Protein AF-C0CM66-F1 (afdb_monomer)

Solvent-accessible surface area (backbone atoms only — not comparable to full-atom values): 5932 Å² total; per-residue (Å²): 136,84,79,84,61,65,49,78,57,100,90,44,81,41,62,77,90,65,87,73,81,82,74,81,65,72,75,77,71,69,77,81,58,77,82,72,68,66,76,70,72,64,87,68,74,75,48,72,68,62,53,66,75,44,51,68,67,55,52,49,49,52,26,53,76,70,74,40,87,74,89,58,84,52,60,71,54,36,48,52,52,47,61,71,63,64,127

Radius of gyration: 27.17 Å; Cα contacts (8 Å, |Δi|>4): 51; chains: 1; bounding box: 50×58×45 Å

Sequence (87 aa):
MKYDHKVKFGGVLYLAEEEVPNDEKEEQIMPFDDTDIAFEGSDEKYTYEDLSAMTVKDIRKLAEDNGIMITKVIKDEVIGEFLSQQI

Organism: Blautia hydrogenotrophica (strain DSM 10507 / JCM 14656 / S5a33) (NCBI:txid476272)

pLDDT: mean 71.29, std 16.27, range [47.5, 91.56]

Foldseek 3Di:
DDPQDWDDDPNDTDTPPDPDPPPPPPPPPPPPPVVPPPPCPPLPQDDLVNLVVDDLVVLCVVCVVQVHDAPDDDSVSSSVSSSVPSD

Mean predicted aligned error: 17.68 Å

Structure (mmCIF, N/CA/C/O backbone):
data_AF-C0CM66-F1
#
_entry.id   AF-C0CM66-F1
#
loop_
_atom_site.group_PDB
_atom_site.id
_atom_site.type_symbol
_atom_site.label_atom_id
_atom_site.label_alt_id
_atom_site.label_comp_id
_atom_site.label_asym_id
_atom_site.label_entity_id
_atom_site.label_seq_id
_atom_site.pdbx_PDB_ins_code
_atom_site.Cartn_x
_atom_site.Cartn_y
_atom_site.Cartn_z
_atom_site.occupancy
_atom_site.B_iso_or_equiv
_atom_site.auth_seq_id
_atom_site.auth_comp_id
_atom_site.auth_asym_id
_atom_site.auth_atom_id
_atom_site.pdbx_PDB_model_num
ATOM 1 N N . MET A 1 1 ? 36.812 -40.719 -28.390 1.00 47.50 1 MET A N 1
ATOM 2 C CA . MET A 1 1 ? 37.062 -39.523 -27.560 1.00 47.50 1 MET A CA 1
ATOM 3 C C . MET A 1 1 ? 36.396 -39.789 -26.221 1.00 47.50 1 MET A C 1
ATOM 5 O O . MET A 1 1 ? 35.189 -39.984 -26.217 1.00 47.50 1 MET A O 1
ATOM 9 N N . LYS A 1 2 ? 37.163 -39.974 -25.140 1.00 49.28 2 LYS A N 1
ATOM 10 C CA . LYS A 1 2 ? 36.596 -40.193 -23.802 1.00 49.28 2 LYS A CA 1
ATOM 11 C C . LYS A 1 2 ? 36.356 -38.813 -23.200 1.00 49.28 2 LYS A C 1
ATOM 13 O O . LYS A 1 2 ? 37.307 -38.055 -23.051 1.00 49.28 2 LYS A O 1
ATOM 18 N N . TYR A 1 3 ? 35.100 -38.453 -22.978 1.00 49.59 3 TYR A N 1
ATOM 19 C CA . TYR A 1 3 ? 34.776 -37.232 -22.254 1.00 49.59 3 TYR A CA 1
ATOM 20 C C . TYR A 1 3 ? 34.992 -37.537 -20.772 1.00 49.59 3 TYR A C 1
ATOM 22 O O . TYR A 1 3 ? 34.218 -38.297 -20.194 1.00 49.59 3 TYR A O 1
ATOM 30 N N . ASP A 1 4 ? 36.066 -37.003 -20.188 1.00 52.97 4 ASP A N 1
ATOM 31 C CA . ASP A 1 4 ? 36.287 -37.020 -18.740 1.00 52.97 4 ASP A CA 1
ATOM 32 C C . ASP A 1 4 ? 35.209 -36.142 -18.086 1.00 52.97 4 ASP A C 1
ATOM 34 O O . ASP A 1 4 ? 35.400 -34.942 -17.878 1.00 52.97 4 ASP A O 1
ATOM 38 N N . HIS A 1 5 ? 34.034 -36.712 -17.817 1.00 56.59 5 HIS A N 1
ATOM 39 C CA . HIS A 1 5 ? 32.994 -36.035 -17.050 1.00 56.59 5 HIS A CA 1
ATOM 40 C C . HIS A 1 5 ? 33.453 -35.940 -15.590 1.00 56.59 5 HIS A C 1
ATOM 42 O O . HIS A 1 5 ? 33.321 -36.882 -14.812 1.00 56.59 5 HIS A O 1
ATOM 48 N N . LYS A 1 6 ? 34.034 -34.791 -15.236 1.00 60.50 6 LYS A N 1
ATOM 49 C CA . LYS A 1 6 ? 34.357 -34.414 -13.856 1.00 60.50 6 LYS A CA 1
ATOM 50 C C . LYS A 1 6 ? 33.204 -33.602 -13.281 1.00 60.50 6 LYS A C 1
ATOM 52 O O . LYS A 1 6 ? 32.771 -32.633 -13.905 1.00 60.50 6 LYS A O 1
ATOM 57 N N . VAL A 1 7 ? 32.735 -33.964 -12.093 1.00 60.91 7 VAL A N 1
ATOM 58 C CA . VAL A 1 7 ? 31.664 -33.254 -11.380 1.00 60.91 7 VAL A CA 1
ATOM 59 C C . VAL A 1 7 ? 32.280 -32.512 -10.196 1.00 60.91 7 VAL A C 1
ATOM 61 O O . VAL A 1 7 ? 33.122 -33.059 -9.486 1.00 60.91 7 VAL A O 1
ATOM 64 N N . LYS A 1 8 ? 31.908 -31.244 -9.995 1.00 56.03 8 LYS A N 1
ATOM 65 C CA . LYS A 1 8 ? 32.400 -30.429 -8.875 1.00 56.03 8 LYS A CA 1
ATOM 66 C C . LYS A 1 8 ? 31.349 -30.396 -7.768 1.00 56.03 8 LYS A C 1
ATOM 68 O O . LYS A 1 8 ? 30.261 -29.875 -7.997 1.00 56.03 8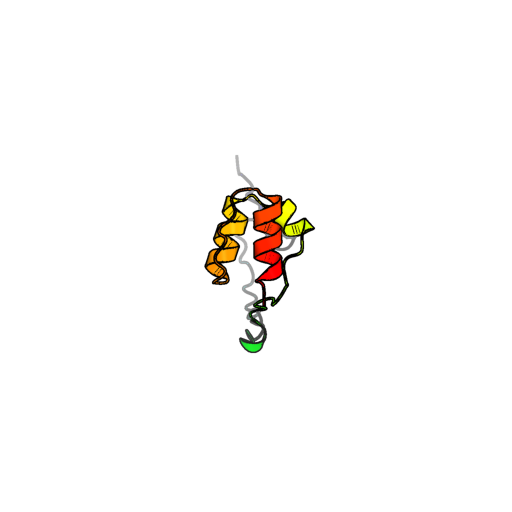 LYS A O 1
ATOM 73 N N . PHE A 1 9 ? 31.689 -30.885 -6.577 1.00 53.56 9 PHE A N 1
ATOM 74 C CA . PHE A 1 9 ? 30.828 -30.836 -5.390 1.00 53.56 9 PHE A CA 1
ATOM 75 C C . PHE A 1 9 ? 31.637 -30.327 -4.190 1.00 53.56 9 PHE A C 1
ATOM 77 O O . PHE A 1 9 ? 32.779 -30.739 -3.994 1.00 53.56 9 PHE A O 1
ATOM 84 N N . GLY A 1 10 ? 31.102 -29.363 -3.433 1.00 58.66 10 GLY A N 1
ATOM 85 C CA . GLY A 1 10 ? 31.780 -28.810 -2.247 1.00 58.66 10 GLY A CA 1
ATOM 86 C C . GLY A 1 10 ? 33.171 -28.198 -2.497 1.00 58.66 10 GLY A C 1
ATOM 87 O O . GLY A 1 10 ? 33.980 -28.118 -1.583 1.00 58.66 10 GLY A O 1
ATOM 88 N N . GLY A 1 11 ? 33.486 -27.796 -3.736 1.00 62.31 11 GLY A N 1
ATOM 89 C CA . GLY A 1 11 ? 34.798 -27.246 -4.106 1.00 62.31 11 GLY A CA 1
ATOM 90 C C . GLY A 1 11 ? 35.826 -28.271 -4.602 1.00 62.31 11 GLY A C 1
ATOM 91 O O . GLY A 1 11 ? 36.850 -27.861 -5.147 1.00 62.31 11 GLY A O 1
ATOM 92 N N . VAL A 1 12 ? 35.530 -29.570 -4.515 1.00 56.81 12 VAL A N 1
ATOM 93 C CA . VAL A 1 12 ? 36.412 -30.671 -4.935 1.00 56.81 12 VAL A CA 1
ATOM 94 C C . VAL A 1 12 ? 35.893 -31.297 -6.238 1.00 56.81 12 VAL A C 1
ATOM 96 O O . VAL A 1 12 ? 34.687 -31.327 -6.487 1.00 56.81 12 VAL A O 1
ATOM 99 N N . LEU A 1 13 ? 36.809 -31.721 -7.116 1.00 56.91 13 LEU A N 1
ATOM 100 C CA . LEU A 1 13 ? 36.495 -32.356 -8.401 1.00 56.91 13 LEU A CA 1
ATOM 101 C C . LEU A 1 13 ? 36.537 -33.878 -8.258 1.00 56.91 13 LEU A C 1
ATOM 103 O O . LEU A 1 13 ? 37.583 -34.418 -7.907 1.00 56.91 13 LEU A O 1
ATOM 107 N N . TYR A 1 14 ? 35.441 -34.545 -8.610 1.00 58.62 14 TYR A N 1
ATOM 108 C CA . TYR A 1 14 ? 35.313 -36.001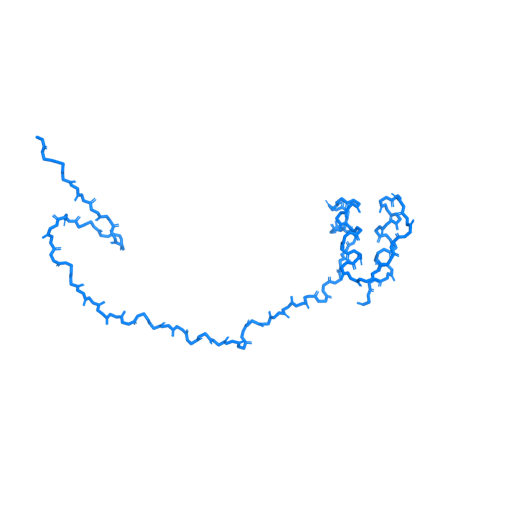 -8.598 1.00 58.62 14 TYR A CA 1
ATOM 109 C C . TYR A 1 14 ? 35.188 -36.539 -10.027 1.00 58.62 14 TYR A C 1
ATOM 111 O O . TYR A 1 14 ? 34.561 -35.909 -10.887 1.00 58.62 14 TYR A O 1
ATOM 119 N N . LEU A 1 15 ? 35.810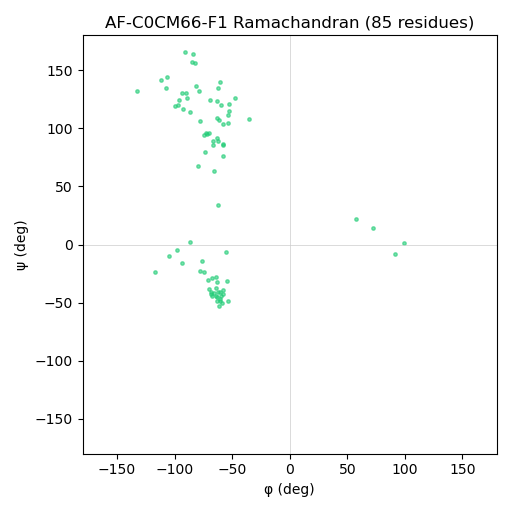 -37.689 -10.295 1.00 57.47 15 LEU A N 1
ATOM 120 C CA . LEU A 1 15 ? 35.620 -38.443 -11.535 1.00 57.47 15 LEU A CA 1
ATOM 121 C C . LEU A 1 15 ? 34.338 -39.276 -11.407 1.00 57.47 15 LEU A C 1
ATOM 123 O O . LEU A 1 15 ? 34.088 -39.867 -10.359 1.00 57.47 15 LEU A O 1
ATOM 127 N N . ALA A 1 16 ? 33.512 -39.311 -12.454 1.00 54.22 16 ALA A N 1
ATOM 128 C CA . ALA A 1 16 ? 32.361 -40.210 -12.477 1.00 54.22 16 ALA A CA 1
ATOM 129 C C . ALA A 1 16 ? 32.846 -41.675 -12.404 1.00 54.22 16 ALA A C 1
ATOM 131 O O . ALA A 1 16 ? 33.769 -42.016 -13.139 1.00 54.22 16 ALA A O 1
ATOM 132 N N . GLU A 1 17 ? 32.202 -42.495 -11.557 1.00 54.84 17 GLU A N 1
ATOM 133 C CA . GLU A 1 17 ? 32.472 -43.925 -11.244 1.00 54.84 17 GLU A CA 1
ATOM 134 C C . GLU A 1 17 ? 33.263 -44.232 -9.951 1.00 54.84 17 GLU A C 1
ATOM 136 O O . GLU A 1 17 ? 33.458 -45.404 -9.635 1.00 54.84 17 GLU A O 1
ATOM 141 N N . GLU A 1 18 ? 33.651 -43.236 -9.149 1.00 49.78 18 GLU A N 1
ATOM 142 C CA . GLU A 1 18 ? 34.216 -43.477 -7.808 1.00 49.78 18 GLU A CA 1
ATOM 143 C C . GLU A 1 18 ? 33.098 -43.515 -6.745 1.00 49.78 18 GLU A C 1
ATOM 145 O O . GLU A 1 18 ? 32.234 -42.633 -6.723 1.00 49.78 18 GLU A O 1
ATOM 150 N N . GLU A 1 19 ? 33.074 -44.549 -5.889 1.00 52.69 19 GLU A N 1
ATOM 151 C CA . GLU A 1 19 ? 32.119 -44.654 -4.776 1.00 52.69 19 GLU A CA 1
ATOM 152 C C . GLU A 1 19 ? 32.324 -43.471 -3.823 1.00 52.69 19 GLU A C 1
ATOM 154 O O . GLU A 1 19 ? 33.315 -43.391 -3.097 1.00 52.69 19 GLU A O 1
ATOM 159 N N . VAL A 1 20 ? 31.387 -42.521 -3.846 1.00 61.34 20 VAL A N 1
ATOM 160 C CA . VAL A 1 20 ? 31.393 -41.391 -2.918 1.00 61.34 20 VAL A CA 1
ATOM 161 C C . VAL A 1 20 ? 31.071 -41.944 -1.527 1.00 61.34 20 VAL A C 1
ATOM 163 O O . VAL A 1 20 ? 30.032 -42.594 -1.377 1.00 61.34 20 VAL A O 1
ATOM 166 N N . PRO A 1 21 ? 31.915 -41.721 -0.504 1.00 57.91 21 PRO A N 1
ATOM 167 C CA . PRO A 1 21 ? 31.590 -42.136 0.852 1.00 57.91 21 PRO A CA 1
ATOM 168 C C . PRO A 1 21 ? 30.300 -41.435 1.288 1.00 57.91 21 PRO A C 1
ATOM 170 O O . PRO A 1 21 ? 30.222 -40.206 1.294 1.00 57.91 21 PRO A O 1
ATOM 173 N N . ASN A 1 22 ? 29.280 -42.230 1.619 1.00 55.44 22 ASN A N 1
ATOM 174 C CA . ASN A 1 22 ? 28.031 -41.745 2.193 1.00 55.44 22 ASN A CA 1
ATOM 175 C C . ASN A 1 22 ? 28.305 -41.361 3.653 1.00 55.44 22 ASN A C 1
ATOM 177 O O . ASN A 1 22 ? 28.060 -42.142 4.571 1.00 55.44 22 ASN A O 1
ATOM 181 N N . ASP A 1 23 ? 28.891 -40.183 3.861 1.00 56.25 23 ASP A N 1
ATOM 182 C CA . ASP A 1 23 ? 28.867 -39.529 5.164 1.00 56.25 23 ASP A CA 1
ATOM 183 C C . ASP A 1 23 ? 27.405 -39.146 5.422 1.00 56.25 23 ASP A C 1
ATOM 185 O O . ASP A 1 23 ? 26.956 -38.057 5.066 1.00 56.25 23 ASP A O 1
ATOM 189 N N . GLU A 1 24 ? 26.650 -40.059 6.039 1.00 57.75 24 GLU A N 1
ATOM 190 C CA . GLU A 1 24 ? 25.381 -39.771 6.711 1.00 57.75 24 GLU A CA 1
ATOM 191 C C . GLU A 1 24 ? 25.663 -38.874 7.923 1.00 57.75 24 GLU A C 1
ATOM 193 O O . GLU A 1 24 ? 25.466 -39.233 9.081 1.00 57.75 24 GLU A O 1
ATOM 198 N N . LYS A 1 25 ? 26.174 -37.670 7.671 1.00 55.78 25 LYS A N 1
ATOM 199 C CA . LYS A 1 25 ? 25.949 -36.569 8.586 1.00 55.78 25 LYS A CA 1
ATOM 200 C C . LYS A 1 25 ? 24.512 -36.187 8.340 1.00 55.78 25 LYS A C 1
ATOM 202 O O . LYS A 1 25 ? 24.233 -35.456 7.394 1.00 55.78 25 LYS A O 1
ATOM 207 N N . GLU A 1 26 ? 23.627 -36.758 9.156 1.00 55.22 26 GLU A N 1
ATOM 208 C CA . GLU A 1 26 ? 22.314 -36.190 9.427 1.00 55.22 26 GLU A CA 1
ATOM 209 C C . GLU A 1 26 ? 22.505 -34.678 9.427 1.00 55.22 26 GLU A C 1
ATOM 211 O O . GLU A 1 26 ? 23.207 -34.133 10.288 1.00 55.22 26 GLU A O 1
ATOM 216 N N . GLU A 1 27 ? 22.003 -34.017 8.379 1.00 51.69 27 GLU A N 1
ATOM 217 C CA . GLU A 1 27 ? 21.900 -32.575 8.392 1.00 51.69 27 GLU A CA 1
A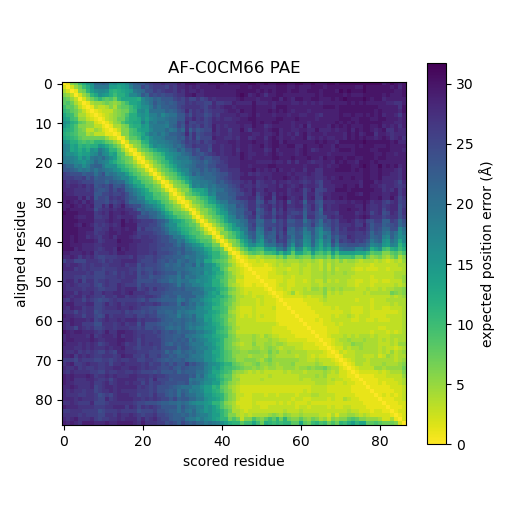TOM 218 C C . GLU A 1 27 ? 21.140 -32.298 9.670 1.00 51.69 27 GLU A C 1
ATOM 220 O O . GLU A 1 27 ? 20.001 -32.743 9.833 1.00 51.69 27 GLU A O 1
ATOM 225 N N . GLN A 1 28 ? 21.839 -31.700 10.630 1.00 51.72 28 GLN A N 1
ATOM 226 C CA . GLN A 1 28 ? 21.254 -31.265 11.872 1.00 51.72 28 GLN A CA 1
ATOM 227 C C . GLN A 1 28 ? 20.238 -30.219 11.444 1.00 51.72 28 GLN A C 1
ATOM 229 O O . GLN A 1 28 ? 20.574 -29.052 11.257 1.00 51.72 28 GLN A O 1
ATOM 234 N N . ILE A 1 29 ? 19.022 -30.694 11.168 1.00 55.72 29 ILE A N 1
ATOM 235 C CA . ILE A 1 29 ? 17.844 -29.891 10.951 1.00 55.72 29 ILE A CA 1
ATOM 236 C C . ILE A 1 29 ? 17.801 -29.028 12.192 1.00 55.72 29 ILE A C 1
ATOM 238 O O . ILE A 1 29 ? 17.565 -29.507 13.304 1.00 55.72 29 ILE A O 1
ATOM 242 N N . MET A 1 30 ? 18.188 -27.767 12.011 1.00 55.59 30 MET A N 1
ATOM 243 C CA . MET A 1 30 ? 17.963 -26.752 13.020 1.00 55.59 30 MET A CA 1
ATOM 244 C C . MET A 1 30 ? 16.501 -26.948 13.420 1.00 55.59 30 MET A C 1
ATOM 246 O O . MET A 1 30 ? 15.675 -27.076 12.508 1.00 55.59 30 MET A O 1
ATOM 250 N N . PRO A 1 31 ? 16.182 -27.126 14.716 1.00 61.50 31 PRO A N 1
ATOM 251 C CA . PRO A 1 31 ? 14.794 -27.276 15.108 1.00 61.50 31 PRO A CA 1
ATOM 252 C C . PRO A 1 31 ? 14.086 -26.068 14.507 1.00 61.50 31 PRO A C 1
ATOM 254 O O . PRO A 1 31 ? 14.473 -24.938 14.798 1.00 61.50 31 PRO A O 1
ATOM 257 N N . PHE A 1 32 ? 13.173 -26.312 13.565 1.00 52.62 32 PHE A N 1
ATOM 258 C CA . PHE A 1 32 ? 12.302 -25.274 13.048 1.00 52.62 32 PHE A CA 1
ATOM 259 C C . PHE A 1 32 ? 11.483 -24.845 14.255 1.00 52.62 32 PHE A C 1
ATOM 261 O O . PHE A 1 32 ? 10.512 -25.498 14.633 1.00 52.62 32 PHE A O 1
ATOM 268 N N . ASP A 1 33 ? 11.994 -23.842 14.953 1.00 55.47 33 ASP A N 1
ATOM 269 C CA . ASP A 1 33 ? 11.291 -23.200 16.028 1.00 55.47 33 ASP A CA 1
ATOM 270 C C . ASP A 1 33 ? 10.215 -22.371 15.332 1.00 55.47 33 ASP A C 1
ATOM 272 O O . ASP A 1 33 ? 10.475 -21.277 14.831 1.00 55.47 33 ASP A O 1
ATOM 276 N N . ASP A 1 34 ? 9.003 -22.928 15.232 1.00 57.38 34 ASP A N 1
ATOM 277 C CA . ASP A 1 34 ? 7.811 -22.234 14.717 1.00 57.38 34 ASP A CA 1
ATOM 278 C C . ASP A 1 34 ? 7.531 -20.924 15.493 1.00 57.38 34 ASP A C 1
ATOM 280 O O . ASP A 1 34 ? 6.660 -20.142 15.116 1.00 57.38 34 ASP A O 1
ATOM 284 N N . THR A 1 35 ? 8.279 -20.666 16.569 1.00 56.16 35 THR A N 1
ATOM 285 C CA . THR A 1 35 ? 8.253 -19.447 17.375 1.00 56.16 35 THR A CA 1
ATOM 286 C C . THR A 1 35 ? 8.973 -18.251 16.722 1.00 56.16 35 THR A C 1
ATOM 288 O O . THR A 1 35 ? 8.727 -17.123 17.145 1.00 56.16 35 THR A O 1
ATOM 291 N N . ASP A 1 36 ? 9.786 -18.456 15.672 1.00 54.88 36 ASP A N 1
ATOM 292 C CA . ASP A 1 36 ? 10.513 -17.380 14.963 1.00 54.88 36 ASP A CA 1
ATOM 293 C C . ASP A 1 36 ? 9.828 -16.882 13.679 1.00 54.88 36 ASP A C 1
ATOM 295 O O . ASP A 1 36 ? 10.252 -15.875 13.106 1.00 54.88 36 ASP A O 1
ATOM 299 N N . ILE A 1 37 ? 8.720 -17.494 13.237 1.00 57.78 37 ILE A N 1
ATOM 300 C CA . ILE A 1 37 ? 7.813 -16.811 12.300 1.00 57.78 37 ILE A CA 1
ATOM 301 C C . ILE A 1 37 ? 6.964 -15.853 13.135 1.00 57.78 37 ILE A C 1
ATOM 303 O O . ILE A 1 37 ? 5.750 -15.998 13.289 1.00 57.78 37 ILE A O 1
ATOM 307 N N . ALA A 1 38 ? 7.621 -14.833 13.686 1.00 53.03 38 ALA A N 1
ATOM 308 C CA . ALA A 1 38 ? 6.942 -13.582 13.910 1.00 53.03 38 ALA A CA 1
ATOM 309 C C . ALA A 1 38 ? 6.459 -13.151 12.523 1.00 53.03 38 ALA A C 1
ATOM 311 O O . ALA A 1 38 ? 7.234 -12.705 11.679 1.00 53.03 38 ALA A O 1
ATOM 312 N N . PHE A 1 39 ? 5.164 -13.321 12.263 1.00 54.47 39 PHE A N 1
ATOM 313 C CA . PHE A 1 39 ? 4.480 -12.387 11.393 1.00 54.47 39 PHE A CA 1
ATOM 314 C C . PHE A 1 39 ? 4.690 -11.031 12.072 1.00 54.47 39 PHE A C 1
ATOM 316 O O . PHE A 1 39 ? 3.882 -10.610 12.898 1.00 54.47 39 PHE A O 1
ATOM 323 N N . GLU A 1 40 ? 5.811 -10.370 11.769 1.00 53.56 40 GLU A N 1
ATOM 324 C CA . GLU A 1 40 ? 5.852 -8.922 11.677 1.00 53.56 40 GLU A CA 1
ATOM 325 C C . GLU A 1 40 ? 4.802 -8.595 10.612 1.00 53.56 40 GLU A C 1
ATOM 327 O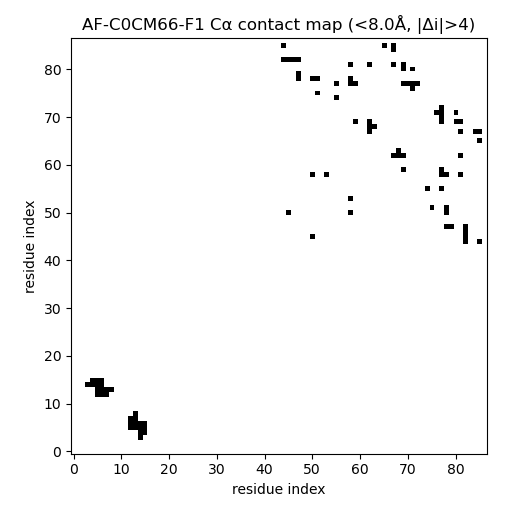 O . GLU A 1 40 ? 5.091 -8.323 9.451 1.00 53.56 40 GLU A O 1
ATOM 332 N N . GLY A 1 41 ? 3.528 -8.671 11.012 1.00 50.38 41 GLY A N 1
ATOM 333 C CA . GLY A 1 41 ? 2.560 -7.689 10.595 1.00 50.38 41 GLY A CA 1
ATOM 334 C C . GLY A 1 41 ? 3.170 -6.411 11.103 1.00 50.38 41 GLY A C 1
ATOM 335 O O . GLY A 1 41 ? 2.996 -6.054 12.265 1.00 50.38 41 GLY A O 1
ATOM 336 N N . SER A 1 42 ? 4.056 -5.848 10.291 1.00 52.81 42 SER A N 1
ATOM 337 C CA . SER A 1 42 ? 4.661 -4.600 10.623 1.00 52.81 42 SER A CA 1
ATOM 338 C C . SER A 1 42 ? 3.479 -3.648 10.644 1.00 52.81 42 SER A C 1
ATOM 340 O O . SER A 1 42 ? 2.907 -3.301 9.613 1.00 52.81 42 SER A O 1
ATOM 342 N N . ASP A 1 43 ? 3.109 -3.207 11.842 1.00 58.97 43 ASP A N 1
ATOM 343 C CA . ASP A 1 43 ? 2.392 -1.954 12.059 1.00 58.97 43 ASP A CA 1
ATOM 344 C C . ASP A 1 43 ? 3.280 -0.769 11.584 1.00 58.97 43 ASP A C 1
ATOM 346 O O . ASP A 1 43 ? 3.323 0.306 12.187 1.00 58.97 43 ASP A O 1
ATOM 350 N N . GLU A 1 44 ? 4.074 -0.972 10.523 1.00 67.50 44 GLU A N 1
ATOM 351 C CA . GLU A 1 44 ? 4.874 0.016 9.837 1.00 67.50 44 GLU A CA 1
ATOM 352 C C . GLU A 1 44 ? 3.899 0.893 9.078 1.00 67.50 44 GLU A C 1
ATOM 354 O O . GLU A 1 44 ? 3.442 0.609 7.970 1.00 67.50 44 GLU A O 1
ATOM 359 N N . LYS A 1 45 ? 3.563 1.995 9.739 1.00 78.62 45 LYS A N 1
ATOM 360 C CA . LYS A 1 45 ? 2.871 3.111 9.122 1.00 78.62 45 LYS A CA 1
ATOM 361 C C . LYS A 1 45 ? 3.641 3.532 7.883 1.00 78.62 45 LYS A C 1
ATOM 363 O O . LYS A 1 45 ? 4.807 3.920 7.972 1.00 78.62 45 LYS A O 1
ATOM 368 N N . TYR A 1 46 ? 2.972 3.482 6.741 1.00 84.62 46 TYR A N 1
ATOM 369 C CA . TYR A 1 46 ? 3.545 3.961 5.497 1.00 84.62 46 TYR A CA 1
ATOM 370 C C . TYR A 1 46 ? 3.875 5.446 5.633 1.00 84.62 46 TYR A C 1
ATOM 372 O O . TYR A 1 46 ? 3.101 6.225 6.203 1.00 84.62 46 TYR A O 1
ATOM 380 N N . THR A 1 47 ? 5.017 5.860 5.091 1.00 87.56 47 THR A N 1
ATOM 381 C CA . THR A 1 47 ? 5.363 7.277 5.012 1.00 87.56 47 THR A CA 1
ATOM 382 C C . THR A 1 47 ? 4.870 7.884 3.701 1.00 87.56 47 THR A C 1
ATOM 384 O O . THR A 1 47 ? 4.514 7.192 2.744 1.00 87.56 47 THR A O 1
ATOM 387 N N . TYR A 1 48 ? 4.860 9.217 3.633 1.00 88.19 48 TYR A N 1
ATOM 388 C CA . TYR A 1 48 ? 4.563 9.910 2.380 1.00 88.19 48 TYR A CA 1
ATOM 389 C C . TYR A 1 48 ? 5.532 9.505 1.267 1.00 88.19 48 TYR A C 1
ATOM 391 O O . TYR A 1 48 ? 5.108 9.349 0.128 1.00 88.19 48 TYR A O 1
ATOM 399 N N . GLU A 1 49 ? 6.816 9.326 1.581 1.00 87.12 49 GLU A N 1
ATOM 400 C CA . GLU A 1 49 ? 7.835 8.974 0.592 1.00 87.12 49 GLU A CA 1
ATOM 401 C C . GLU A 1 49 ? 7.557 7.593 -0.012 1.00 87.12 49 GLU A C 1
ATOM 403 O O . GLU A 1 49 ? 7.526 7.473 -1.241 1.00 87.12 49 GLU A O 1
ATOM 408 N N . ASP A 1 50 ? 7.212 6.610 0.823 1.00 86.94 50 ASP A N 1
ATOM 409 C CA . ASP A 1 50 ? 6.861 5.250 0.392 1.00 86.94 50 ASP A CA 1
ATOM 410 C C . ASP A 1 50 ? 5.647 5.255 -0.539 1.00 86.94 50 ASP A C 1
ATOM 412 O O . ASP A 1 50 ? 5.673 4.697 -1.638 1.00 86.94 50 ASP A O 1
ATOM 416 N N . LEU A 1 51 ? 4.588 5.964 -0.142 1.00 88.19 51 LEU A N 1
ATOM 417 C CA . LEU A 1 51 ? 3.367 6.060 -0.940 1.00 88.19 51 LEU A CA 1
ATOM 418 C C . LEU A 1 51 ? 3.577 6.916 -2.197 1.00 88.19 51 LEU A C 1
ATOM 420 O O . LEU A 1 51 ? 2.974 6.658 -3.238 1.00 88.19 51 LEU A O 1
ATOM 424 N N . SER A 1 52 ? 4.461 7.914 -2.152 1.00 88.06 52 SER A N 1
ATOM 425 C CA . SER A 1 52 ? 4.806 8.725 -3.322 1.00 88.06 52 SER A CA 1
ATOM 426 C C . SER A 1 52 ? 5.566 7.918 -4.379 1.00 88.06 52 SER A C 1
ATOM 428 O O . SER A 1 52 ? 5.40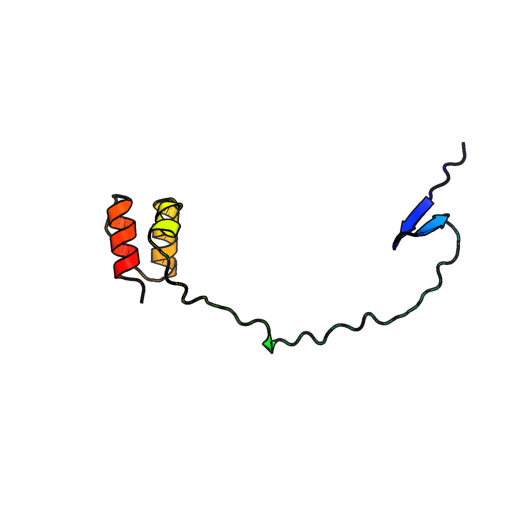5 8.193 -5.572 1.00 88.06 52 SER A O 1
ATOM 430 N N . ALA A 1 53 ? 6.322 6.893 -3.975 1.00 89.88 53 ALA A N 1
ATOM 431 C CA . ALA A 1 53 ? 6.993 5.969 -4.885 1.00 89.88 53 ALA A CA 1
ATOM 432 C C . ALA A 1 53 ? 6.014 4.977 -5.543 1.00 89.88 53 ALA A C 1
ATOM 434 O O . ALA A 1 53 ? 6.270 4.490 -6.645 1.00 89.88 53 ALA A O 1
ATOM 435 N N . MET A 1 54 ? 4.865 4.725 -4.912 1.00 87.12 54 MET A N 1
ATOM 436 C CA . MET A 1 54 ? 3.821 3.828 -5.409 1.00 87.12 54 MET A CA 1
ATOM 437 C C . MET A 1 54 ? 2.867 4.504 -6.403 1.00 87.12 54 MET A C 1
ATOM 439 O O . MET A 1 54 ? 2.789 5.734 -6.537 1.00 87.12 54 MET A O 1
ATOM 443 N N . THR A 1 55 ? 2.105 3.701 -7.146 1.00 90.00 55 THR A N 1
ATOM 444 C CA . THR A 1 55 ? 1.044 4.235 -8.006 1.00 90.00 55 THR A CA 1
ATOM 445 C C . THR A 1 55 ? -0.248 4.441 -7.218 1.00 90.00 55 THR A C 1
ATOM 447 O O . THR A 1 55 ? -0.502 3.769 -6.225 1.00 90.00 55 THR A O 1
ATOM 450 N N . VAL A 1 56 ? -1.128 5.328 -7.697 1.00 88.69 56 VAL A N 1
ATOM 451 C CA . VAL A 1 56 ? -2.459 5.542 -7.088 1.00 88.69 56 VAL A CA 1
ATOM 452 C C . VAL A 1 56 ? -3.256 4.238 -6.979 1.00 88.69 56 VAL A C 1
ATOM 454 O O . VAL A 1 56 ? -4.039 4.073 -6.050 1.00 88.69 56 VAL A O 1
ATOM 457 N N . LYS A 1 57 ? -3.056 3.302 -7.916 1.00 89.31 57 LYS A N 1
ATOM 458 C CA . LYS A 1 57 ? -3.706 1.988 -7.877 1.00 89.31 57 LYS A CA 1
ATOM 459 C C . LYS A 1 57 ? -3.202 1.148 -6.709 1.00 89.31 57 LYS A C 1
ATOM 461 O O . LYS A 1 57 ? -4.019 0.561 -6.011 1.00 89.31 57 LYS A O 1
ATOM 466 N N . ASP A 1 58 ? -1.892 1.130 -6.493 1.00 89.50 58 ASP A N 1
ATOM 467 C CA . ASP A 1 58 ? -1.277 0.354 -5.415 1.00 89.50 58 ASP A CA 1
ATOM 468 C C . ASP A 1 58 ? -1.652 0.934 -4.050 1.00 89.50 58 ASP A C 1
ATOM 470 O O . ASP A 1 58 ? -2.053 0.189 -3.167 1.00 89.50 58 ASP A O 1
ATOM 474 N N . ILE A 1 59 ? -1.642 2.264 -3.910 1.00 89.38 59 ILE A N 1
ATOM 475 C CA . ILE A 1 59 ? -2.048 2.950 -2.673 1.00 89.38 59 ILE A CA 1
ATOM 476 C C . ILE A 1 59 ? -3.519 2.673 -2.351 1.00 89.38 59 ILE A C 1
ATOM 478 O O . ILE A 1 59 ? -3.864 2.446 -1.200 1.00 89.38 59 ILE A O 1
ATOM 482 N N . ARG A 1 60 ? -4.401 2.662 -3.359 1.00 88.38 60 ARG A N 1
ATOM 483 C CA . ARG A 1 60 ? -5.815 2.309 -3.158 1.00 88.38 60 ARG A CA 1
ATOM 484 C C . ARG A 1 60 ? -5.992 0.863 -2.739 1.00 88.38 60 ARG A C 1
ATOM 486 O O . ARG A 1 60 ? -6.785 0.599 -1.849 1.00 88.38 60 ARG A O 1
ATOM 493 N N . LYS A 1 61 ? -5.246 -0.049 -3.357 1.00 89.44 61 LYS A N 1
ATOM 494 C CA . LYS A 1 61 ? -5.280 -1.458 -2.982 1.00 89.44 61 LYS A CA 1
ATOM 495 C C . LYS A 1 61 ? -4.791 -1.649 -1.546 1.00 89.44 61 LYS A 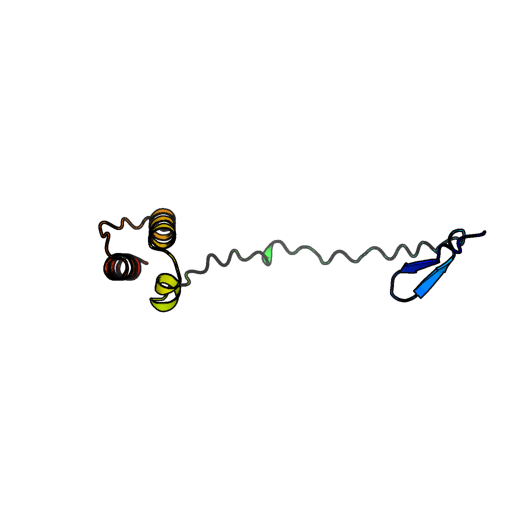C 1
ATOM 497 O O . LYS A 1 61 ? -5.466 -2.300 -0.768 1.00 89.44 61 LYS A O 1
ATOM 502 N N . LEU A 1 62 ? -3.693 -0.991 -1.177 1.00 87.75 62 LEU A N 1
ATOM 503 C CA . LEU A 1 62 ? -3.211 -0.943 0.201 1.00 87.75 62 LEU A CA 1
ATOM 504 C C . LEU A 1 62 ? -4.264 -0.365 1.145 1.00 87.75 62 LEU A C 1
ATOM 506 O O . LEU A 1 62 ? -4.460 -0.901 2.227 1.00 87.75 62 LEU A O 1
ATOM 510 N N . ALA A 1 63 ? -4.959 0.701 0.749 1.00 87.81 63 ALA A N 1
ATOM 511 C CA . ALA A 1 63 ? -6.044 1.272 1.538 1.00 87.81 63 ALA A CA 1
ATOM 512 C C . ALA A 1 63 ? -7.149 0.245 1.783 1.00 87.81 63 ALA A C 1
ATOM 514 O O . ALA A 1 63 ? -7.514 0.016 2.928 1.00 87.81 63 ALA A O 1
ATOM 515 N N . GLU A 1 64 ? -7.618 -0.415 0.726 1.00 87.94 64 GLU A N 1
ATOM 516 C CA . GLU A 1 64 ? -8.640 -1.460 0.796 1.00 87.94 64 GLU A CA 1
ATOM 517 C C . GLU A 1 64 ? -8.195 -2.635 1.679 1.00 87.94 64 GLU A C 1
ATOM 519 O O . GLU A 1 64 ? -8.964 -3.071 2.535 1.00 87.94 64 GLU A O 1
ATOM 524 N N . ASP A 1 65 ? -6.945 -3.084 1.533 1.00 86.31 65 ASP A N 1
ATOM 525 C CA . ASP A 1 65 ? -6.344 -4.153 2.339 1.00 86.31 65 ASP A CA 1
ATOM 526 C C . ASP A 1 65 ? -6.247 -3.754 3.829 1.00 86.31 65 ASP A C 1
ATOM 528 O O . ASP A 1 65 ? -6.426 -4.594 4.710 1.00 86.31 65 ASP A O 1
ATOM 532 N N . ASN A 1 66 ? -6.047 -2.462 4.118 1.00 83.31 66 ASN A N 1
ATOM 533 C CA . ASN A 1 66 ? -6.052 -1.883 5.468 1.00 83.31 66 ASN A CA 1
ATOM 534 C C . ASN A 1 66 ? -7.459 -1.466 5.956 1.00 83.31 66 ASN A C 1
ATOM 536 O O . ASN A 1 66 ? -7.599 -0.907 7.043 1.00 83.31 66 ASN A O 1
ATOM 540 N N . GLY A 1 67 ? -8.518 -1.701 5.171 1.00 84.44 67 GLY A N 1
ATOM 541 C CA . GLY A 1 67 ? -9.893 -1.306 5.511 1.00 84.44 67 GLY A CA 1
ATOM 542 C C . GLY A 1 67 ? -10.174 0.203 5.429 1.00 84.44 67 GLY A C 1
ATOM 543 O O . GLY A 1 67 ? -11.205 0.669 5.916 1.00 84.44 67 GLY A O 1
ATOM 544 N N . ILE A 1 68 ? -9.281 0.969 4.805 1.00 87.69 68 ILE A N 1
ATOM 545 C CA . ILE A 1 68 ? -9.377 2.412 4.583 1.00 87.69 68 ILE A CA 1
ATOM 546 C C . ILE A 1 68 ? -10.109 2.675 3.261 1.00 87.69 68 ILE A C 1
ATOM 548 O O . ILE A 1 68 ? -9.696 2.218 2.194 1.00 87.69 68 ILE A O 1
ATOM 552 N N . MET A 1 69 ? -11.172 3.482 3.299 1.00 86.44 69 MET A N 1
ATOM 553 C CA . MET A 1 69 ? -11.833 3.959 2.080 1.00 86.44 69 MET A CA 1
ATOM 554 C C . MET A 1 69 ? -11.259 5.304 1.640 1.00 86.44 69 MET A C 1
ATOM 556 O O . MET A 1 69 ? -11.415 6.316 2.321 1.00 86.44 69 MET A O 1
ATOM 560 N N . ILE A 1 70 ? -10.649 5.317 0.455 1.00 88.25 70 ILE A N 1
ATOM 561 C CA . ILE A 1 70 ? -10.152 6.533 -0.193 1.00 88.25 70 ILE A CA 1
ATOM 562 C C . ILE A 1 70 ? -11.184 7.030 -1.201 1.00 88.25 70 ILE A C 1
ATOM 564 O O . ILE A 1 70 ? -11.510 6.348 -2.175 1.00 88.25 70 ILE A O 1
ATOM 568 N N . THR A 1 71 ? -11.666 8.252 -1.000 1.00 88.31 71 THR A N 1
ATOM 569 C CA . THR A 1 71 ? -12.630 8.906 -1.898 1.00 88.31 71 THR A CA 1
ATOM 570 C C . THR A 1 71 ? -11.953 9.785 -2.947 1.00 88.31 71 THR A C 1
ATOM 572 O O . THR A 1 71 ? -12.564 10.158 -3.954 1.00 88.31 71 THR A O 1
ATOM 575 N N . LYS A 1 72 ? -10.677 10.116 -2.737 1.00 88.06 72 LYS A N 1
ATOM 576 C CA . LYS A 1 72 ? -9.917 11.035 -3.583 1.00 88.06 72 LYS A CA 1
ATOM 577 C C . LYS A 1 72 ? -9.357 10.366 -4.838 1.00 88.06 72 LYS A C 1
ATOM 579 O O . LYS A 1 72 ? -9.172 9.150 -4.930 1.00 88.06 72 LYS A O 1
ATOM 584 N N . VAL A 1 73 ? -9.101 11.192 -5.851 1.00 84.25 73 VAL A N 1
ATOM 585 C CA . VAL A 1 73 ? -8.556 10.785 -7.163 1.00 84.25 73 VAL A CA 1
ATOM 586 C C . VAL A 1 73 ? -7.186 11.389 -7.453 1.00 84.25 73 VAL A C 1
ATOM 588 O O . VAL A 1 73 ? -6.430 10.815 -8.235 1.00 84.25 73 VAL A O 1
ATOM 591 N N . ILE A 1 74 ? -6.848 12.518 -6.828 1.00 89.56 74 ILE A N 1
ATOM 592 C CA . ILE A 1 74 ? -5.538 13.159 -6.969 1.00 89.56 74 ILE A CA 1
ATOM 593 C C . ILE A 1 74 ? -4.537 12.407 -6.095 1.00 89.56 74 ILE A C 1
ATOM 595 O O . ILE A 1 74 ? -4.820 12.163 -4.929 1.00 89.56 74 ILE A O 1
ATOM 599 N N . LYS A 1 75 ? -3.365 12.055 -6.637 1.00 87.31 75 LYS A N 1
ATOM 600 C CA . LYS A 1 75 ? -2.362 11.238 -5.931 1.00 87.31 75 LYS A CA 1
ATOM 601 C C . LYS A 1 75 ? -1.982 11.815 -4.564 1.00 87.31 75 LYS A C 1
ATOM 603 O O . LYS A 1 75 ? -2.038 11.088 -3.582 1.00 87.31 75 LYS A O 1
ATOM 608 N N . ASP A 1 76 ? -1.678 13.105 -4.491 1.00 89.69 76 ASP A N 1
ATOM 609 C CA . ASP A 1 76 ? -1.295 13.744 -3.225 1.00 89.69 76 ASP A CA 1
ATOM 610 C C . ASP A 1 76 ? -2.441 13.719 -2.199 1.00 89.69 76 ASP A C 1
ATOM 612 O O . ASP A 1 76 ? -2.215 13.475 -1.016 1.00 89.69 76 ASP A O 1
ATOM 616 N N . GLU A 1 77 ? -3.690 13.891 -2.649 1.00 89.44 77 GLU A N 1
ATOM 617 C CA . GLU A 1 77 ? -4.872 13.796 -1.782 1.00 89.44 77 GLU A CA 1
ATOM 618 C C . GLU A 1 77 ? -5.145 12.356 -1.328 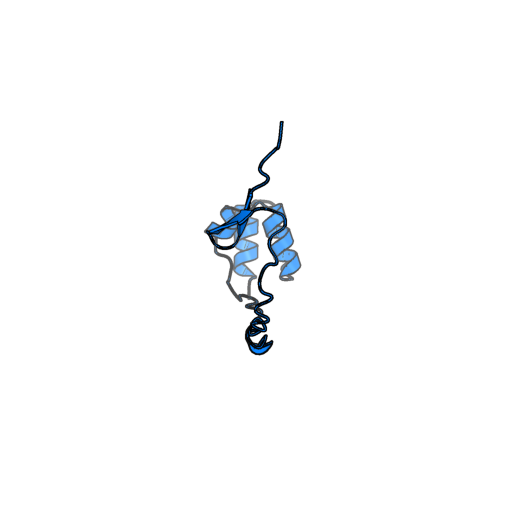1.00 89.44 77 GLU A C 1
ATOM 620 O O . GLU A 1 77 ? -5.519 12.143 -0.182 1.00 89.44 77 GLU A O 1
ATOM 625 N N . VAL A 1 78 ? -4.941 11.374 -2.212 1.00 90.62 78 VAL A N 1
ATOM 626 C CA . VAL A 1 78 ? -5.049 9.934 -1.926 1.00 90.62 78 VAL A CA 1
ATOM 627 C C . VAL A 1 78 ? -4.041 9.539 -0.851 1.00 90.62 78 VAL A C 1
ATOM 629 O O . VAL A 1 78 ? -4.404 8.869 0.111 1.00 90.62 78 VAL A O 1
ATOM 632 N N . ILE A 1 79 ? -2.792 9.989 -0.988 1.00 91.56 79 ILE A N 1
ATOM 633 C CA . ILE A 1 79 ? -1.733 9.742 -0.007 1.00 91.56 79 ILE A CA 1
ATOM 634 C C . ILE A 1 79 ? -2.094 10.397 1.328 1.00 91.56 79 ILE A C 1
ATOM 636 O O . ILE A 1 79 ? -2.047 9.741 2.362 1.00 91.56 79 ILE A O 1
ATOM 640 N N . GLY A 1 80 ? -2.507 11.667 1.321 1.00 89.50 80 GLY A N 1
ATOM 641 C CA . GLY A 1 80 ? -2.915 12.366 2.541 1.00 89.50 80 GLY A CA 1
ATOM 642 C C . GLY A 1 80 ? -4.107 11.708 3.249 1.00 89.50 80 GLY A C 1
ATOM 643 O O . GLY A 1 80 ? -4.104 11.586 4.473 1.00 89.50 80 GLY A O 1
ATOM 644 N N . GLU A 1 81 ? -5.109 11.254 2.492 1.00 90.75 81 GLU A N 1
ATOM 645 C CA . GLU A 1 81 ? -6.295 10.563 3.012 1.00 90.75 81 GLU A CA 1
ATOM 646 C C . GLU A 1 81 ? -5.944 9.182 3.584 1.00 90.75 81 GLU A C 1
ATOM 648 O O . GLU A 1 81 ? -6.428 8.842 4.662 1.00 90.75 81 GLU A O 1
ATOM 653 N N . PHE A 1 82 ? -5.056 8.433 2.921 1.00 89.88 82 PHE A N 1
ATOM 654 C CA . PHE A 1 82 ? -4.513 7.171 3.430 1.00 89.88 82 PHE A CA 1
ATOM 655 C C . PHE A 1 82 ? -3.750 7.383 4.743 1.00 89.88 82 PHE A C 1
ATOM 657 O O . PHE A 1 82 ? -4.062 6.769 5.760 1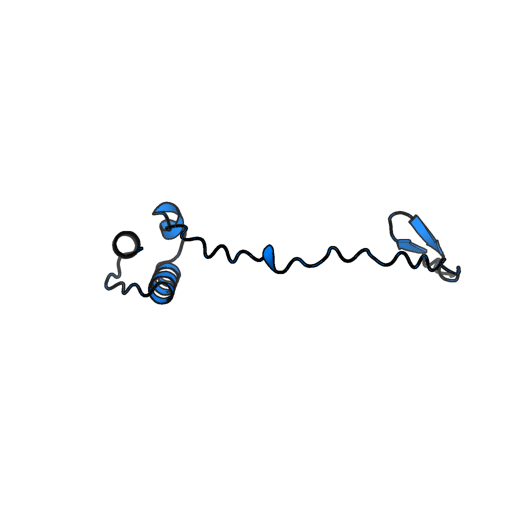.00 89.88 82 PHE A O 1
ATOM 664 N N . LEU A 1 83 ? -2.788 8.312 4.746 1.00 88.62 83 LEU A N 1
ATOM 665 C CA . LEU A 1 83 ? -1.930 8.590 5.901 1.00 88.62 83 LEU A CA 1
ATOM 666 C C . LEU A 1 83 ? -2.704 9.130 7.106 1.00 88.62 83 LEU A C 1
ATOM 668 O O . LEU A 1 83 ? -2.257 8.960 8.236 1.00 88.62 83 LEU A O 1
ATOM 672 N N . SER A 1 84 ? -3.835 9.802 6.876 1.00 88.62 84 SER A N 1
ATOM 673 C CA . SER A 1 84 ? -4.700 10.306 7.950 1.00 88.62 84 SER A CA 1
ATOM 674 C C . SER A 1 84 ? -5.572 9.214 8.572 1.00 88.62 84 SER A C 1
ATOM 676 O O . SER A 1 84 ? -6.046 9.388 9.691 1.00 88.62 84 SER A O 1
ATOM 678 N N . GLN A 1 85 ? -5.821 8.126 7.839 1.00 87.00 85 GLN A N 1
ATOM 679 C CA . GLN A 1 85 ? -6.702 7.032 8.250 1.00 87.00 85 GLN A CA 1
ATOM 680 C C . GLN A 1 85 ? -5.951 5.767 8.682 1.00 87.00 85 GLN A C 1
ATOM 682 O O . GLN A 1 85 ? -6.583 4.875 9.239 1.00 87.00 85 GLN A O 1
ATOM 687 N N . GLN A 1 86 ? -4.633 5.683 8.468 1.00 81.69 86 GLN A N 1
ATOM 688 C CA . GLN A 1 86 ? -3.817 4.610 9.043 1.00 81.69 86 GLN A CA 1
ATOM 689 C C . GLN A 1 86 ? -3.842 4.705 10.583 1.00 81.69 86 GLN A C 1
ATOM 691 O O . GLN A 1 86 ? -3.529 5.757 11.154 1.00 81.69 86 GLN A O 1
ATOM 696 N N . ILE A 1 87 ? -4.262 3.629 11.254 1.00 65.94 87 ILE A N 1
ATOM 697 C CA . ILE A 1 87 ? -4.414 3.551 12.720 1.00 65.94 87 ILE A CA 1
ATOM 698 C C . ILE A 1 87 ? -3.116 3.045 13.339 1.00 65.94 87 ILE A C 1
ATOM 700 O O . ILE A 1 87 ? -2.520 2.110 12.778 1.00 65.94 87 ILE A O 1
#

Secondary structure (DSSP, 8-state):
-----EEEETTEEEETTS---------------TTS--------PPPHHHHHHS-HHHHHHHHHHTTPPP---SHHHHHHHHHHH--